Protein AF-A0AAN8IQK7-F1 (afdb_monomer_lite)

Structure (mmCIF, N/CA/C/O backbone):
data_AF-A0AAN8IQK7-F1
#
_entry.id   AF-A0AAN8IQK7-F1
#
loop_
_atom_site.group_PDB
_atom_site.id
_atom_site.type_symbol
_atom_site.label_atom_id
_atom_site.label_alt_id
_atom_site.label_comp_id
_atom_site.label_asym_id
_atom_site.label_entity_id
_atom_site.label_seq_id
_atom_site.pdbx_PDB_ins_code
_atom_site.Cartn_x
_atom_site.Cartn_y
_atom_site.Cartn_z
_atom_site.occupancy
_atom_site.B_iso_or_equiv
_atom_site.auth_seq_id
_atom_site.auth_comp_id
_atom_site.auth_asym_id
_atom_site.auth_atom_id
_atom_site.pdbx_PDB_model_num
ATOM 1 N N . MET A 1 1 ? 8.635 -14.101 -6.576 1.00 54.84 1 MET A N 1
ATOM 2 C CA . MET A 1 1 ? 7.540 -13.429 -5.844 1.00 54.84 1 MET A CA 1
ATOM 3 C C . MET A 1 1 ? 8.179 -12.337 -5.014 1.00 54.84 1 MET A C 1
ATOM 5 O O . MET A 1 1 ? 8.970 -12.651 -4.137 1.00 54.84 1 MET A O 1
ATOM 9 N N . THR A 1 2 ? 7.945 -11.078 -5.363 1.00 63.97 2 THR A N 1
ATOM 10 C CA . THR A 1 2 ? 8.601 -9.941 -4.709 1.00 63.97 2 THR A CA 1
ATOM 11 C C . THR A 1 2 ? 7.609 -9.295 -3.756 1.00 63.97 2 THR A C 1
ATOM 13 O O . THR A 1 2 ? 6.470 -9.032 -4.144 1.00 63.97 2 THR A O 1
ATOM 16 N N . LEU A 1 3 ? 8.017 -9.078 -2.509 1.00 69.50 3 LEU A N 1
ATOM 17 C CA . LEU A 1 3 ? 7.163 -8.509 -1.471 1.00 69.50 3 LEU A CA 1
ATOM 18 C C . LEU A 1 3 ? 7.481 -7.025 -1.304 1.00 69.50 3 LEU A C 1
ATOM 20 O O . LEU A 1 3 ? 8.645 -6.633 -1.301 1.00 69.50 3 LEU A O 1
ATOM 24 N N . LEU A 1 4 ? 6.445 -6.204 -1.154 1.00 75.25 4 LEU A N 1
ATOM 25 C CA . LEU A 1 4 ? 6.586 -4.796 -0.800 1.00 75.25 4 LEU A CA 1
ATOM 26 C C . LEU A 1 4 ? 6.110 -4.614 0.639 1.00 75.25 4 LEU A C 1
ATOM 28 O O . LEU A 1 4 ? 4.931 -4.807 0.932 1.00 75.25 4 LEU A O 1
ATOM 32 N N . SER A 1 5 ? 7.031 -4.244 1.524 1.00 75.56 5 SER A N 1
ATOM 33 C CA . SER A 1 5 ? 6.741 -3.951 2.926 1.00 75.56 5 SER A CA 1
ATOM 34 C C . SER A 1 5 ? 6.710 -2.443 3.140 1.00 75.56 5 SER A C 1
ATOM 36 O O . SER A 1 5 ? 7.651 -1.740 2.773 1.00 75.56 5 SER A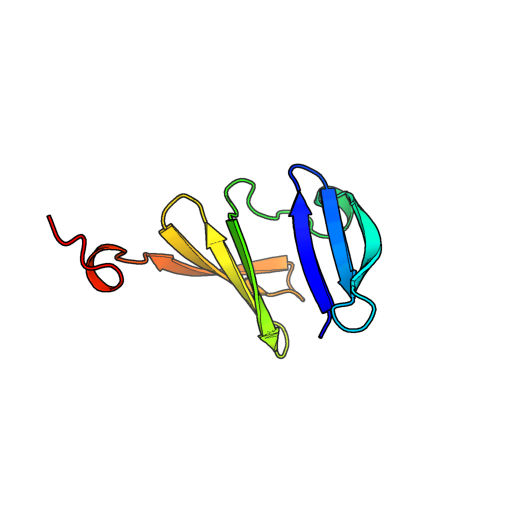 O 1
ATOM 38 N N . LEU A 1 6 ? 5.620 -1.935 3.715 1.00 77.50 6 LEU A N 1
ATOM 39 C CA . LEU A 1 6 ? 5.477 -0.525 4.070 1.00 77.50 6 LEU A CA 1
ATOM 40 C C . LEU A 1 6 ? 5.973 -0.317 5.502 1.00 77.50 6 LEU A C 1
ATOM 42 O O . LEU A 1 6 ? 5.413 -0.871 6.445 1.00 77.50 6 LEU A O 1
ATOM 46 N N . GLN A 1 7 ? 6.997 0.516 5.667 1.00 74.69 7 GLN A N 1
ATOM 47 C CA . GLN A 1 7 ? 7.589 0.852 6.958 1.00 74.69 7 GLN A CA 1
ATOM 48 C C . GLN A 1 7 ? 7.504 2.366 7.182 1.00 74.69 7 GLN A C 1
ATOM 50 O O . GLN A 1 7 ? 8.415 3.132 6.862 1.00 74.69 7 GLN A O 1
ATOM 55 N N . GLY A 1 8 ? 6.366 2.810 7.719 1.00 77.56 8 GLY A N 1
ATOM 56 C CA . GLY A 1 8 ? 6.107 4.227 7.978 1.00 77.56 8 GLY A CA 1
ATOM 57 C C . GLY A 1 8 ? 6.112 5.059 6.692 1.00 77.56 8 GLY A C 1
ATOM 58 O O . GLY A 1 8 ? 5.246 4.890 5.834 1.00 77.56 8 GLY A O 1
ATOM 59 N N . GLU A 1 9 ? 7.076 5.975 6.562 1.00 81.50 9 GLU A N 1
ATOM 60 C CA . GLU A 1 9 ? 7.224 6.825 5.369 1.00 81.50 9 GLU A CA 1
ATOM 61 C C . GLU A 1 9 ? 8.004 6.161 4.220 1.00 81.50 9 GLU A C 1
ATOM 63 O O . GLU A 1 9 ? 8.038 6.704 3.110 1.00 81.50 9 GLU A O 1
ATOM 68 N N . ASN A 1 10 ? 8.590 4.988 4.466 1.00 84.44 10 ASN A N 1
ATOM 69 C CA . ASN A 1 10 ? 9.400 4.248 3.507 1.00 84.44 10 ASN A CA 1
ATOM 70 C C . ASN A 1 10 ? 8.734 2.929 3.109 1.00 84.44 10 ASN A C 1
ATOM 72 O O . ASN A 1 10 ? 7.833 2.426 3.783 1.00 84.44 10 ASN A O 1
ATOM 76 N N . PHE A 1 11 ? 9.205 2.352 2.012 1.00 85.62 11 PHE A N 1
ATOM 77 C CA . PHE A 1 11 ? 8.913 0.984 1.624 1.00 85.62 11 PHE A CA 1
ATOM 78 C C . PHE A 1 11 ? 10.206 0.226 1.354 1.00 85.62 11 PHE A C 1
ATOM 80 O O . PHE A 1 11 ? 11.226 0.807 0.972 1.00 85.62 11 PHE A O 1
ATOM 87 N N . VAL A 1 12 ? 10.129 -1.084 1.541 1.00 86.25 12 VAL A N 1
ATOM 88 C CA . VAL A 1 12 ? 11.201 -2.030 1.261 1.00 86.25 12 VAL A CA 1
ATOM 89 C C . VAL A 1 12 ? 10.681 -3.043 0.254 1.00 86.25 12 VAL A C 1
ATOM 91 O O . VAL A 1 12 ? 9.600 -3.605 0.436 1.00 86.25 12 VAL A O 1
ATOM 94 N N . ILE A 1 13 ? 11.444 -3.268 -0.810 1.00 84.81 13 ILE A N 1
ATOM 95 C CA . ILE A 1 13 ? 11.239 -4.388 -1.722 1.00 84.81 13 ILE A CA 1
ATOM 96 C C . ILE A 1 13 ? 12.105 -5.535 -1.226 1.00 84.81 13 ILE A C 1
ATOM 98 O O . ILE A 1 13 ? 13.311 -5.385 -1.018 1.00 84.81 13 ILE A O 1
ATOM 102 N N . TYR A 1 14 ? 11.460 -6.672 -1.030 1.00 84.56 14 TYR A N 1
ATOM 103 C CA . TYR A 1 14 ? 12.065 -7.868 -0.494 1.00 84.56 14 TYR A CA 1
ATOM 104 C C . TYR A 1 14 ? 11.978 -9.006 -1.504 1.00 84.56 14 TYR A C 1
ATOM 106 O O . TYR A 1 14 ? 10.900 -9.308 -2.034 1.00 84.56 14 TYR A O 1
ATOM 114 N N . ASP A 1 15 ? 13.118 -9.635 -1.765 1.00 82.25 15 ASP A N 1
ATOM 115 C CA . ASP A 1 15 ? 13.190 -10.840 -2.573 1.00 82.25 15 ASP A CA 1
ATOM 116 C C . ASP A 1 15 ? 13.063 -12.069 -1.667 1.00 82.25 15 ASP A C 1
ATOM 118 O O . ASP A 1 15 ? 13.932 -12.349 -0.841 1.00 82.25 15 ASP A O 1
ATOM 122 N N . ALA A 1 16 ? 11.954 -12.794 -1.819 1.00 82.94 16 ALA A N 1
ATOM 123 C CA . ALA A 1 16 ? 11.657 -13.965 -1.001 1.00 82.94 16 ALA A CA 1
ATOM 124 C C . ALA A 1 16 ? 12.545 -15.180 -1.324 1.00 82.94 16 ALA A C 1
ATOM 126 O O . ALA A 1 16 ? 12.648 -16.074 -0.492 1.00 82.94 16 ALA A O 1
ATOM 127 N N . TYR A 1 17 ? 13.175 -15.233 -2.503 1.00 85.00 17 TYR A N 1
ATOM 128 C CA . TYR A 1 17 ? 14.073 -16.331 -2.869 1.00 85.00 17 TYR A CA 1
ATOM 129 C C . TYR A 1 17 ? 15.438 -16.166 -2.193 1.00 85.00 17 TYR A C 1
ATOM 131 O O . TYR A 1 17 ? 15.982 -17.123 -1.649 1.00 85.00 17 TYR A O 1
ATOM 139 N N . TRP A 1 18 ? 15.962 -14.939 -2.175 1.00 86.75 18 TRP A N 1
ATOM 140 C CA . TRP A 1 18 ? 17.254 -14.622 -1.552 1.00 86.75 18 TRP A CA 1
ATOM 141 C C . TRP A 1 18 ? 17.153 -14.218 -0.077 1.00 86.75 18 TRP A C 1
ATOM 143 O O . TRP A 1 18 ? 18.179 -14.006 0.567 1.00 86.75 18 TRP A O 1
ATOM 153 N N . ASN A 1 19 ? 15.935 -14.093 0.457 1.00 84.38 19 ASN A N 1
ATOM 154 C CA . ASN A 1 19 ? 15.663 -13.620 1.814 1.00 84.38 19 ASN A CA 1
ATOM 155 C C . ASN A 1 19 ? 16.323 -12.247 2.098 1.00 84.38 19 ASN A C 1
ATOM 157 O O . ASN A 1 19 ? 16.804 -11.983 3.204 1.00 84.38 19 ASN A O 1
ATOM 161 N N . LEU A 1 20 ? 16.351 -11.364 1.091 1.00 85.25 20 LEU A N 1
ATOM 162 C CA . LEU A 1 20 ? 17.132 -10.123 1.096 1.00 85.25 20 LEU A CA 1
ATOM 163 C C . LEU A 1 20 ? 16.280 -8.905 0.715 1.00 85.25 20 LEU A C 1
ATOM 165 O O . LEU A 1 20 ? 15.500 -8.936 -0.239 1.00 85.25 20 LEU A O 1
ATOM 169 N N . ALA A 1 21 ? 16.480 -7.794 1.431 1.00 84.75 21 ALA A N 1
ATOM 170 C CA . ALA A 1 21 ? 15.958 -6.490 1.037 1.00 84.75 21 ALA A CA 1
ATOM 171 C C . ALA A 1 21 ? 16.779 -5.938 -0.137 1.00 84.75 21 ALA A C 1
ATOM 173 O O . ALA A 1 21 ? 17.948 -5.591 0.021 1.00 84.75 21 ALA A O 1
ATOM 174 N N . THR A 1 22 ? 16.170 -5.867 -1.317 1.00 85.31 22 THR A N 1
ATOM 175 C CA . THR A 1 22 ? 16.846 -5.469 -2.559 1.00 85.31 22 THR A CA 1
ATOM 176 C C . THR A 1 22 ? 16.727 -3.979 -2.849 1.00 85.31 22 THR A C 1
ATOM 178 O O . THR A 1 22 ? 17.551 -3.428 -3.575 1.00 85.31 22 THR A O 1
ATOM 181 N N . PHE A 1 23 ? 15.720 -3.305 -2.286 1.00 85.31 23 PHE A N 1
ATOM 182 C CA . PHE A 1 23 ? 15.516 -1.875 -2.494 1.00 85.31 23 PHE A CA 1
ATOM 183 C C . PHE A 1 23 ? 14.782 -1.228 -1.321 1.00 85.31 23 PHE A C 1
ATOM 185 O O . PHE A 1 23 ? 13.840 -1.803 -0.778 1.00 85.31 23 PHE A O 1
ATOM 192 N N . THR A 1 24 ? 15.161 0.002 -0.978 1.00 86.38 24 THR A N 1
ATOM 193 C CA . THR A 1 24 ? 14.439 0.850 -0.026 1.00 86.38 24 THR A CA 1
ATOM 194 C C . THR A 1 24 ? 14.171 2.217 -0.645 1.00 86.38 24 THR A C 1
ATOM 196 O O . THR A 1 24 ? 15.007 2.778 -1.355 1.00 86.38 24 THR A O 1
ATOM 199 N N . GLY A 1 25 ? 12.982 2.768 -0.411 1.00 84.19 25 GLY A N 1
ATOM 200 C CA . GLY A 1 25 ? 12.601 4.053 -0.989 1.00 84.19 25 GLY A CA 1
ATOM 201 C C . GLY A 1 25 ? 11.502 4.760 -0.210 1.00 84.19 25 GLY A C 1
ATOM 202 O O . GLY A 1 25 ? 10.779 4.151 0.569 1.00 84.19 25 GLY A O 1
ATOM 203 N N . ALA A 1 26 ? 11.359 6.065 -0.438 1.00 84.44 26 ALA A N 1
ATOM 204 C CA . ALA A 1 26 ? 10.307 6.864 0.185 1.00 84.44 26 ALA A CA 1
ATOM 205 C C . ALA A 1 26 ? 8.951 6.622 -0.498 1.00 84.44 26 ALA A C 1
ATOM 207 O O . ALA A 1 26 ? 8.798 6.857 -1.704 1.00 84.44 26 ALA A O 1
ATOM 208 N N . THR A 1 27 ? 7.936 6.235 0.274 1.00 79.81 27 THR A N 1
ATOM 209 C CA . THR A 1 27 ? 6.602 5.871 -0.235 1.00 79.81 27 THR A CA 1
ATOM 210 C C . THR A 1 27 ? 5.935 7.037 -0.968 1.00 79.81 27 THR A C 1
ATOM 212 O O . THR A 1 27 ? 5.355 6.842 -2.032 1.00 79.81 27 THR A O 1
ATOM 215 N N . LYS A 1 28 ? 6.098 8.273 -0.473 1.00 78.44 28 LYS A N 1
ATOM 216 C CA . LYS A 1 28 ? 5.526 9.492 -1.084 1.00 78.44 28 LYS A CA 1
ATOM 217 C C . LYS A 1 28 ? 6.005 9.741 -2.522 1.00 78.44 28 LYS A C 1
ATOM 219 O O . LYS A 1 28 ? 5.265 10.335 -3.300 1.00 78.44 28 LYS A O 1
ATOM 224 N N . ARG A 1 29 ? 7.227 9.311 -2.868 1.00 80.06 29 ARG A N 1
ATOM 225 C CA . ARG A 1 29 ? 7.839 9.560 -4.186 1.00 80.06 29 ARG A CA 1
ATOM 226 C C . ARG A 1 29 ? 7.372 8.557 -5.240 1.00 80.06 29 ARG A C 1
ATOM 228 O O . ARG A 1 29 ? 7.180 8.938 -6.387 1.00 80.06 29 ARG A O 1
ATOM 235 N N . TYR A 1 30 ? 7.191 7.299 -4.845 1.00 76.12 30 TYR A N 1
ATOM 236 C CA . TYR A 1 30 ? 6.835 6.206 -5.758 1.00 76.12 30 TYR A CA 1
ATOM 237 C C . TYR A 1 30 ? 5.330 5.945 -5.822 1.00 76.12 30 TYR A C 1
ATOM 239 O O . TYR A 1 30 ? 4.809 5.561 -6.867 1.00 76.12 30 TYR A O 1
ATOM 247 N N . PHE A 1 31 ? 4.621 6.195 -4.723 1.00 76.69 31 PHE A N 1
ATOM 248 C CA . PHE A 1 31 ? 3.191 5.953 -4.601 1.00 76.69 31 PHE A CA 1
ATOM 249 C C . PHE A 1 31 ? 2.468 7.243 -4.195 1.00 76.69 31 PHE A C 1
ATOM 251 O O . PHE A 1 31 ? 2.058 7.413 -3.040 1.00 76.69 31 PHE A O 1
ATOM 258 N N . PRO A 1 32 ? 2.323 8.199 -5.129 1.00 73.31 32 PRO A N 1
ATOM 259 C CA . PRO A 1 32 ? 1.640 9.447 -4.840 1.00 73.31 32 PRO A CA 1
ATOM 260 C C . PRO A 1 32 ? 0.176 9.175 -4.467 1.00 73.31 32 PRO A C 1
ATOM 262 O O . PRO A 1 32 ? -0.502 8.355 -5.086 1.00 73.31 32 PRO A O 1
ATOM 265 N N . LYS A 1 33 ? -0.321 9.903 -3.457 1.00 75.38 33 LYS A N 1
ATOM 266 C CA . LYS A 1 33 ? -1.704 9.814 -2.941 1.00 75.38 33 LYS A CA 1
ATOM 267 C C . LYS A 1 33 ? -2.075 8.470 -2.301 1.00 75.38 33 LYS A C 1
ATOM 269 O O . LYS A 1 33 ? -3.259 8.149 -2.196 1.00 75.38 33 LYS A O 1
ATOM 274 N N . LEU A 1 34 ? -1.093 7.692 -1.851 1.00 75.69 34 LEU A N 1
ATOM 275 C CA . LEU A 1 34 ? -1.377 6.476 -1.099 1.00 75.69 34 LEU A CA 1
ATOM 276 C C . LEU A 1 34 ? -1.990 6.832 0.278 1.00 75.69 34 LEU A C 1
ATOM 278 O O . LEU A 1 34 ? -1.504 7.760 0.936 1.00 75.69 34 LEU A O 1
ATOM 282 N N . PRO A 1 35 ? -3.064 6.151 0.721 1.00 73.81 35 PRO A N 1
ATOM 283 C CA . PRO A 1 35 ? -3.695 6.439 2.008 1.00 73.81 35 PRO A CA 1
ATOM 284 C C . PRO A 1 35 ? -2.728 6.197 3.181 1.00 73.81 35 PRO A C 1
ATOM 286 O O . PRO A 1 35 ? -2.073 5.162 3.241 1.00 73.81 35 PRO A O 1
ATOM 289 N N . ARG A 1 36 ? -2.640 7.128 4.145 1.00 75.06 36 ARG A N 1
ATOM 290 C CA . ARG A 1 36 ? -1.734 7.001 5.316 1.00 75.06 36 ARG A CA 1
ATOM 291 C C . ARG A 1 36 ? -2.168 5.924 6.318 1.00 75.06 36 ARG A C 1
ATOM 293 O O . ARG A 1 36 ? -1.382 5.475 7.140 1.00 75.06 36 ARG A O 1
ATOM 300 N N . ASN A 1 37 ? -3.435 5.543 6.275 1.00 79.12 37 ASN A N 1
ATOM 301 C CA . ASN A 1 37 ? -4.093 4.576 7.150 1.00 79.12 37 ASN A CA 1
ATOM 302 C C . ASN A 1 37 ? -3.990 3.135 6.631 1.00 79.12 37 ASN A C 1
ATOM 304 O O . ASN A 1 37 ? -4.824 2.301 6.973 1.00 79.12 37 ASN A O 1
ATOM 308 N N . LEU A 1 38 ? -3.014 2.851 5.776 1.00 81.25 38 LEU A N 1
ATOM 309 C CA . LEU A 1 38 ? -2.910 1.586 5.074 1.00 81.25 38 LEU A CA 1
ATOM 310 C C . LEU A 1 38 ? -2.083 0.580 5.886 1.00 81.25 38 LEU A C 1
ATOM 312 O O . LEU A 1 38 ? -1.020 0.912 6.403 1.00 81.25 38 LEU A O 1
ATOM 316 N N . LEU A 1 39 ? -2.614 -0.632 6.028 1.00 82.50 39 LEU A N 1
ATOM 317 C CA . LEU A 1 39 ? -1.998 -1.741 6.760 1.00 82.50 39 LEU A CA 1
ATOM 318 C C . LEU A 1 39 ? -1.315 -2.739 5.826 1.00 82.50 39 LEU A C 1
ATOM 320 O O . LEU A 1 39 ? -0.287 -3.301 6.183 1.00 82.50 39 LEU A O 1
ATOM 324 N N . GLY A 1 40 ? -1.865 -2.952 4.631 1.00 78.44 40 GLY A N 1
ATOM 325 C CA . GLY A 1 40 ? -1.306 -3.903 3.676 1.00 78.44 40 GLY A CA 1
ATOM 326 C C . GLY A 1 40 ? -1.832 -3.698 2.263 1.00 78.44 40 GLY A C 1
ATOM 327 O O . GLY A 1 40 ? -2.927 -3.166 2.067 1.00 78.44 40 GLY A O 1
ATOM 328 N N . ILE A 1 41 ? -1.037 -4.113 1.278 1.00 82.25 41 ILE A N 1
ATOM 329 C CA . ILE A 1 41 ? -1.389 -4.077 -0.144 1.00 82.25 41 ILE A CA 1
ATOM 330 C C . ILE A 1 41 ? -1.225 -5.481 -0.710 1.00 82.25 41 ILE A C 1
ATOM 332 O O . ILE A 1 41 ? -0.205 -6.126 -0.482 1.00 82.25 41 ILE A O 1
ATOM 336 N N . ILE A 1 42 ? -2.207 -5.927 -1.484 1.00 82.69 42 ILE A N 1
ATOM 337 C CA . ILE A 1 42 ? -2.138 -7.162 -2.258 1.00 82.69 42 ILE A CA 1
ATOM 338 C C . ILE A 1 42 ? -2.229 -6.793 -3.735 1.00 82.69 42 ILE A C 1
ATOM 340 O O . ILE A 1 42 ? -3.167 -6.122 -4.172 1.00 82.69 42 ILE A O 1
ATOM 344 N N . TYR A 1 43 ? -1.249 -7.236 -4.516 1.00 79.94 43 TYR A N 1
ATOM 345 C CA . TYR A 1 43 ? -1.299 -7.132 -5.967 1.00 79.94 43 TYR A CA 1
ATOM 346 C C . TYR A 1 43 ? -2.004 -8.366 -6.532 1.00 79.94 43 TYR A C 1
ATOM 348 O O . TYR A 1 43 ? -1.481 -9.473 -6.454 1.00 79.94 43 TYR A O 1
ATOM 356 N N . THR A 1 44 ? -3.199 -8.173 -7.087 1.00 71.56 44 THR A N 1
ATOM 357 C CA . THR A 1 44 ? -4.039 -9.259 -7.619 1.00 71.56 44 THR A CA 1
ATOM 358 C C . THR A 1 44 ? -3.858 -9.489 -9.122 1.00 71.56 44 THR A C 1
ATOM 360 O O . THR A 1 44 ? -4.571 -10.297 -9.708 1.00 71.56 44 THR A O 1
ATOM 363 N N . GLY A 1 45 ? -2.885 -8.818 -9.748 1.00 68.06 45 GLY A N 1
ATOM 364 C CA . GLY A 1 45 ? -2.608 -8.923 -11.180 1.00 68.06 45 GLY A CA 1
ATOM 365 C C . GLY A 1 45 ? -3.264 -7.818 -12.014 1.00 68.06 45 GLY A C 1
ATOM 366 O O . GLY A 1 45 ? -4.272 -7.215 -11.645 1.00 68.06 45 GLY A O 1
ATOM 367 N N . GLY A 1 46 ? -2.652 -7.514 -13.161 1.00 82.00 46 GLY A N 1
ATOM 368 C CA . GLY A 1 46 ? -3.113 -6.467 -14.072 1.00 82.00 46 GLY A CA 1
ATOM 369 C C . GLY A 1 46 ? -2.868 -5.053 -13.535 1.00 82.00 46 GLY A C 1
ATOM 370 O O . GLY A 1 46 ? -1.747 -4.700 -13.170 1.00 82.00 46 GLY A O 1
ATOM 371 N N . ASN A 1 47 ? -3.918 -4.226 -13.514 1.00 83.56 47 ASN A N 1
ATOM 372 C CA . ASN A 1 47 ? -3.844 -2.804 -13.140 1.00 83.56 47 ASN A CA 1
ATOM 373 C C . ASN A 1 47 ? -4.478 -2.494 -11.776 1.00 83.56 47 ASN A C 1
ATOM 375 O O . ASN A 1 47 ? -4.634 -1.318 -11.437 1.00 83.56 47 ASN A O 1
ATOM 379 N N . THR A 1 48 ? -4.889 -3.512 -11.020 1.00 83.31 48 THR A N 1
ATOM 380 C CA . THR A 1 48 ? -5.601 -3.352 -9.749 1.00 83.31 48 THR A CA 1
ATOM 381 C C . THR A 1 48 ? -4.769 -3.843 -8.574 1.00 83.31 48 THR A C 1
ATOM 383 O O . THR A 1 48 ? -4.097 -4.866 -8.645 1.00 83.31 48 THR A O 1
ATOM 386 N N . MET A 1 49 ? -4.834 -3.097 -7.479 1.00 84.38 49 MET A N 1
ATOM 387 C CA . MET A 1 49 ? -4.249 -3.428 -6.187 1.00 84.38 49 MET A CA 1
ATOM 388 C C . MET A 1 49 ? -5.356 -3.382 -5.143 1.00 84.38 49 MET A C 1
ATOM 390 O O . MET A 1 49 ? -6.178 -2.467 -5.153 1.00 84.38 49 MET A O 1
ATOM 394 N N . LEU A 1 50 ? -5.374 -4.345 -4.233 1.00 86.50 50 LEU A N 1
ATOM 395 C CA . LEU A 1 50 ? -6.237 -4.315 -3.061 1.00 86.50 50 LEU A CA 1
ATOM 396 C C . LEU A 1 50 ? -5.464 -3.700 -1.904 1.00 86.50 50 LEU A C 1
ATOM 398 O O . LEU A 1 50 ? -4.328 -4.078 -1.636 1.00 86.50 50 LEU A O 1
ATOM 402 N N . MET A 1 51 ? -6.074 -2.740 -1.228 1.00 86.00 51 MET A N 1
ATOM 403 C CA . MET A 1 51 ? -5.475 -2.002 -0.126 1.00 86.00 51 MET A CA 1
ATOM 404 C C . MET A 1 51 ? -6.320 -2.195 1.124 1.00 86.00 51 MET A C 1
ATOM 406 O O . MET A 1 51 ? -7.497 -1.845 1.120 1.00 86.00 51 MET A O 1
ATOM 410 N N . TYR A 1 52 ? -5.726 -2.712 2.193 1.00 86.25 52 TYR A N 1
ATOM 411 C CA . TYR A 1 52 ? -6.391 -2.876 3.480 1.00 86.25 52 TYR A CA 1
ATOM 412 C C . TYR A 1 52 ? -6.047 -1.714 4.411 1.00 86.25 52 TYR A C 1
ATOM 414 O O . TYR A 1 52 ? -4.873 -1.363 4.559 1.00 86.25 52 TYR A O 1
ATOM 422 N N . THR A 1 53 ? -7.056 -1.104 5.032 1.00 85.88 53 THR A N 1
ATOM 423 C CA . THR A 1 53 ? -6.879 0.050 5.925 1.00 85.88 53 THR A CA 1
ATOM 424 C C . THR A 1 53 ? -7.145 -0.276 7.393 1.00 85.88 53 THR A C 1
ATOM 426 O O . THR A 1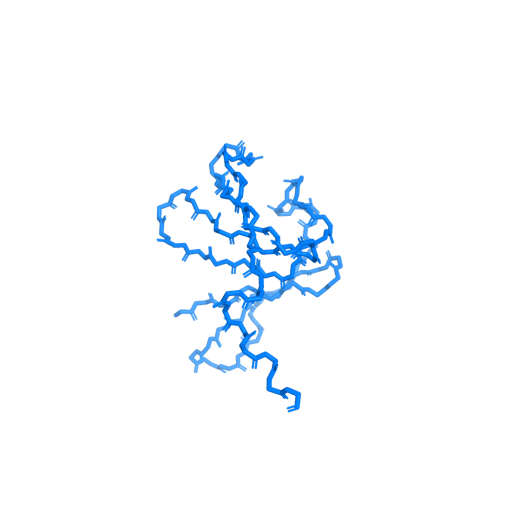 53 ? -7.822 -1.246 7.720 1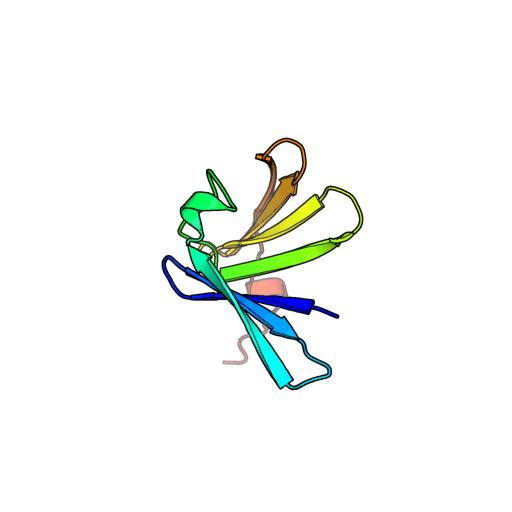.00 85.88 53 THR A O 1
ATOM 429 N N . LYS A 1 54 ? -6.654 0.589 8.290 1.00 83.75 54 LYS A N 1
ATOM 430 C CA . LYS A 1 54 ? -6.902 0.534 9.743 1.00 83.75 54 LYS A CA 1
ATOM 431 C C . LYS A 1 54 ? -8.380 0.658 10.129 1.00 83.75 54 LYS A C 1
ATOM 433 O O . LYS A 1 54 ? -8.735 0.323 11.249 1.00 83.75 54 LYS A O 1
ATOM 438 N N . GLN A 1 55 ? -9.227 1.156 9.231 1.00 84.50 55 GLN A N 1
ATOM 439 C CA . GLN A 1 55 ? -10.676 1.279 9.413 1.00 84.50 55 GLN A CA 1
ATOM 440 C C . GLN A 1 55 ? -11.416 0.023 8.952 1.00 84.50 55 GLN A C 1
ATOM 442 O O . GLN A 1 55 ? -12.634 0.052 8.805 1.00 84.50 55 GLN A O 1
ATOM 447 N N . ASN A 1 56 ? -10.690 -1.069 8.706 1.00 84.75 56 ASN A N 1
ATOM 448 C CA . ASN A 1 56 ? -11.250 -2.333 8.253 1.00 84.75 56 ASN A CA 1
ATOM 449 C C . ASN A 1 56 ? -11.983 -2.172 6.918 1.00 84.75 56 ASN A C 1
ATOM 451 O O . ASN A 1 56 ? -13.056 -2.727 6.706 1.00 84.75 56 ASN A O 1
ATOM 455 N N . THR A 1 57 ? -11.422 -1.380 6.003 1.00 86.88 57 THR A N 1
ATOM 456 C CA . THR A 1 57 ? -11.950 -1.252 4.641 1.00 86.88 57 THR A CA 1
ATOM 457 C C . THR A 1 57 ? -10.939 -1.767 3.631 1.00 86.88 57 THR A C 1
ATOM 459 O O . THR A 1 57 ? -9.735 -1.517 3.756 1.00 86.88 57 THR A O 1
ATOM 462 N N . ILE A 1 58 ? -11.431 -2.496 2.628 1.00 88.19 58 ILE A N 1
ATOM 463 C CA . ILE A 1 58 ? -10.664 -2.861 1.438 1.00 88.19 58 ILE A CA 1
ATOM 464 C C . ILE A 1 58 ? -10.948 -1.818 0.367 1.00 88.19 58 ILE A C 1
ATOM 466 O O . ILE A 1 58 ? -12.092 -1.612 -0.034 1.00 88.19 58 ILE A O 1
ATOM 470 N N . LYS A 1 59 ? -9.899 -1.185 -0.144 1.00 88.50 59 LYS A N 1
ATOM 471 C CA . LYS A 1 59 ? -9.974 -0.248 -1.263 1.00 88.50 59 LYS A CA 1
ATOM 472 C C . LYS A 1 59 ? -9.361 -0.891 -2.500 1.00 88.50 59 LYS A C 1
ATOM 474 O O . LYS A 1 59 ? -8.232 -1.376 -2.458 1.00 88.50 59 LYS A O 1
ATOM 479 N N . VAL A 1 60 ? -10.090 -0.872 -3.610 1.00 87.56 60 VAL A N 1
ATOM 480 C CA . VAL A 1 60 ? -9.587 -1.296 -4.920 1.00 87.56 60 VAL A CA 1
ATOM 481 C C . VAL A 1 60 ? -8.905 -0.100 -5.567 1.00 87.56 60 VAL A C 1
ATOM 483 O O . VAL A 1 60 ? -9.556 0.873 -5.943 1.00 87.56 60 VAL A O 1
ATOM 486 N N . TYR A 1 61 ? -7.589 -0.155 -5.700 1.00 84.75 61 TYR A N 1
ATOM 487 C CA . TYR A 1 61 ? -6.764 0.897 -6.276 1.00 84.75 61 TYR A CA 1
ATOM 488 C C . TYR A 1 61 ? -6.341 0.553 -7.702 1.00 84.75 61 TYR A C 1
ATOM 490 O O . TYR A 1 61 ? -5.897 -0.557 -7.979 1.00 84.75 61 TYR A O 1
ATOM 498 N N . ASN A 1 62 ? -6.444 1.514 -8.618 1.00 85.38 62 ASN A N 1
ATOM 499 C CA . ASN A 1 62 ? -5.936 1.381 -9.976 1.00 85.38 62 ASN A CA 1
ATOM 500 C C . ASN A 1 62 ? -4.513 1.943 -10.069 1.00 85.38 62 ASN A C 1
ATOM 502 O O . ASN A 1 62 ? -4.326 3.159 -9.982 1.00 85.38 62 ASN A O 1
ATOM 506 N N . ALA A 1 63 ? -3.538 1.071 -10.316 1.00 77.88 63 ALA A N 1
ATOM 507 C CA . ALA A 1 63 ? -2.121 1.421 -10.384 1.00 77.88 63 ALA A CA 1
ATOM 508 C C . ALA A 1 63 ? -1.748 2.274 -11.611 1.00 77.88 63 ALA A C 1
ATOM 510 O O . ALA A 1 63 ? -0.781 3.024 -11.549 1.00 77.88 63 ALA A O 1
ATOM 511 N N . ARG A 1 64 ? -2.521 2.220 -12.710 1.00 82.25 64 ARG A N 1
ATOM 512 C CA . ARG A 1 64 ? -2.295 3.075 -13.897 1.00 82.25 64 ARG A CA 1
ATOM 513 C C . ARG A 1 64 ? -2.854 4.483 -13.730 1.00 82.25 64 ARG A C 1
ATOM 515 O O . ARG A 1 64 ? -2.263 5.445 -14.202 1.00 82.25 64 ARG A O 1
ATOM 522 N N . LYS A 1 65 ? -4.041 4.595 -13.129 1.00 83.12 65 LYS A N 1
ATOM 523 C CA . LYS A 1 65 ? -4.769 5.869 -12.977 1.00 83.12 65 LYS A CA 1
ATOM 524 C C . LYS A 1 65 ? -4.513 6.549 -11.628 1.00 83.12 65 LYS A C 1
ATOM 526 O O . LYS A 1 65 ? -5.090 7.602 -11.375 1.00 83.12 65 LYS A O 1
ATOM 531 N N . TYR A 1 66 ? -3.703 5.931 -10.768 1.00 78.44 66 TYR A N 1
ATOM 532 C CA . TYR A 1 66 ? -3.367 6.380 -9.417 1.00 78.44 66 TYR A CA 1
ATOM 533 C C . TYR A 1 66 ? -4.587 6.786 -8.571 1.00 78.44 66 TYR A C 1
ATOM 535 O O . TYR A 1 66 ? -4.572 7.805 -7.876 1.00 78.44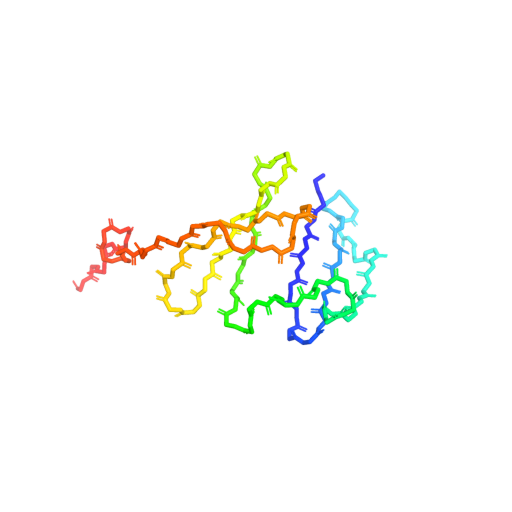 66 TYR A O 1
ATOM 543 N N . ARG A 1 67 ? -5.678 6.013 -8.658 1.00 82.00 67 ARG A N 1
ATOM 544 C CA . ARG A 1 67 ? -6.958 6.341 -8.007 1.00 82.00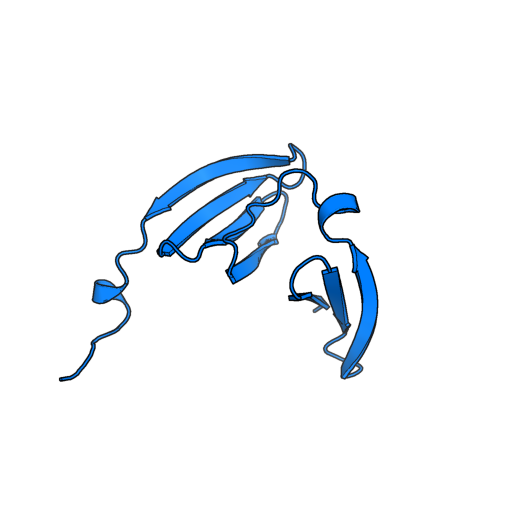 67 ARG A CA 1
ATOM 545 C C . ARG A 1 67 ? -7.642 5.123 -7.406 1.00 82.00 67 ARG A C 1
ATOM 547 O O . ARG A 1 67 ? -7.534 4.021 -7.941 1.00 82.00 67 ARG A O 1
ATOM 554 N N . ILE A 1 68 ? -8.414 5.352 -6.350 1.00 84.06 68 ILE A N 1
ATOM 555 C CA . ILE A 1 68 ? -9.326 4.357 -5.782 1.00 84.06 68 ILE A CA 1
ATOM 556 C C . ILE A 1 68 ? -10.536 4.237 -6.717 1.00 84.06 68 ILE A C 1
ATOM 558 O O . ILE A 1 68 ? -11.099 5.245 -7.143 1.00 84.06 68 ILE A O 1
ATOM 562 N N . LEU A 1 69 ? -10.887 3.010 -7.089 1.00 86.00 69 LEU A N 1
ATOM 563 C CA . LEU A 1 69 ? -12.057 2.693 -7.905 1.00 86.00 69 LEU A CA 1
ATOM 564 C C . LEU A 1 69 ? -13.272 2.401 -7.030 1.00 86.00 69 LEU A C 1
ATOM 566 O O . LEU A 1 69 ? -14.356 2.895 -7.316 1.00 86.00 69 LEU A O 1
ATOM 570 N N . GLN A 1 70 ? -13.080 1.585 -5.993 1.00 85.62 70 GLN A N 1
ATOM 571 C CA . GLN A 1 70 ? -14.141 1.069 -5.130 1.00 85.62 70 GLN A CA 1
ATOM 572 C C . GLN A 1 70 ? -13.625 0.905 -3.701 1.00 85.62 70 GLN A C 1
ATOM 574 O O . GLN A 1 70 ? -12.427 0.701 -3.482 1.00 85.62 70 GLN A O 1
ATOM 579 N N . GLU A 1 71 ? -14.538 0.979 -2.741 1.00 88.19 71 GLU A N 1
ATOM 580 C CA . GLU A 1 71 ? -14.274 0.757 -1.324 1.00 88.19 71 GLU A CA 1
ATOM 581 C C . GLU A 1 71 ? -15.331 -0.190 -0.757 1.00 88.19 71 GLU A C 1
ATOM 583 O O . GLU A 1 71 ? -16.525 0.002 -0.976 1.00 88.19 71 GLU A O 1
ATOM 588 N N . TYR A 1 72 ? -14.868 -1.209 -0.040 1.00 86.88 72 TYR A N 1
ATOM 589 C CA . TYR A 1 72 ? -15.686 -2.241 0.576 1.00 86.88 72 TYR A CA 1
ATOM 590 C C . TYR A 1 72 ? -15.421 -2.263 2.084 1.00 86.88 72 TYR A C 1
ATOM 592 O O . TYR A 1 72 ? -14.277 -2.493 2.493 1.00 86.88 72 TYR A O 1
ATOM 600 N N . PRO A 1 73 ? -16.436 -2.028 2.929 1.00 86.38 73 PRO A N 1
ATOM 601 C CA . PRO A 1 73 ? -16.290 -2.220 4.364 1.00 86.38 73 PRO A CA 1
ATOM 602 C C . PRO A 1 73 ? -16.172 -3.718 4.675 1.00 86.38 73 PRO A C 1
ATOM 604 O O . PRO A 1 73 ? -17.018 -4.509 4.256 1.00 86.38 73 PRO A O 1
ATOM 607 N N . LEU A 1 74 ? -15.135 -4.119 5.413 1.00 83.12 74 LEU A N 1
ATOM 608 C CA . LEU A 1 74 ? -15.024 -5.475 5.945 1.00 83.12 74 LEU A CA 1
ATOM 609 C C . LEU A 1 74 ? -15.740 -5.554 7.286 1.00 83.12 74 LEU A C 1
ATOM 611 O O . LEU A 1 74 ? -15.404 -4.858 8.246 1.00 83.12 74 LEU A O 1
ATOM 615 N N . LYS A 1 75 ? -16.687 -6.478 7.375 1.00 81.00 75 LYS A N 1
ATOM 616 C CA . LYS A 1 75 ? -17.293 -6.867 8.642 1.00 81.00 75 LYS A CA 1
ATOM 617 C C . LYS A 1 75 ? -16.387 -7.883 9.330 1.00 81.00 75 LYS A C 1
ATOM 619 O O . LYS A 1 75 ? -16.558 -9.080 9.156 1.00 81.00 75 LYS A O 1
ATOM 624 N N . ILE A 1 76 ? -15.409 -7.407 10.098 1.00 76.62 76 ILE A N 1
ATOM 625 C CA . ILE A 1 76 ? -14.427 -8.263 10.798 1.00 76.62 76 ILE A CA 1
ATOM 626 C C . ILE A 1 76 ? -15.092 -9.387 11.599 1.00 76.62 76 ILE A C 1
ATOM 628 O O . ILE A 1 76 ? -14.593 -10.508 11.590 1.00 76.62 76 ILE A O 1
ATOM 632 N N . ASN A 1 77 ? -16.240 -9.105 12.216 1.00 76.44 77 ASN A N 1
ATOM 633 C CA . ASN A 1 77 ? -17.003 -10.069 13.010 1.00 76.44 77 ASN A CA 1
ATOM 634 C C . ASN A 1 77 ? -17.467 -11.302 12.212 1.00 76.44 77 ASN A C 1
ATOM 636 O O . ASN A 1 77 ? -17.749 -12.330 12.813 1.00 76.44 77 ASN A O 1
ATOM 640 N N . GLU A 1 78 ? -17.564 -11.219 10.880 1.00 76.12 78 GLU A N 1
ATOM 641 C CA . GLU A 1 78 ? -17.905 -12.366 10.024 1.00 76.12 78 GLU A CA 1
ATOM 642 C C . GLU A 1 78 ? -16.683 -13.262 9.737 1.00 76.12 78 GLU A C 1
ATOM 644 O O . GLU A 1 78 ? -16.847 -14.431 9.404 1.00 76.12 78 GLU A O 1
ATOM 649 N N . TYR A 1 79 ? -15.459 -12.737 9.878 1.00 73.50 79 TYR A N 1
ATOM 650 C CA . TYR A 1 79 ? -14.214 -13.451 9.557 1.00 73.50 79 TYR A CA 1
ATOM 651 C C . TYR A 1 79 ? -13.493 -13.991 10.790 1.00 73.50 79 TYR A C 1
ATOM 653 O O . TYR A 1 79 ? -12.821 -15.018 10.713 1.00 73.50 79 TYR A O 1
ATOM 661 N N . PHE A 1 80 ? -13.618 -13.304 11.923 1.00 73.50 80 PHE A N 1
ATOM 662 C CA . PHE A 1 80 ? -13.007 -13.706 13.180 1.00 73.50 80 PHE A CA 1
ATOM 663 C C . PHE A 1 80 ? -14.111 -14.018 14.181 1.00 73.50 80 PHE A C 1
ATOM 665 O O . PHE A 1 80 ? -14.783 -13.120 14.686 1.00 73.50 80 PHE A O 1
ATOM 672 N N . GLY A 1 81 ? -14.284 -15.303 14.484 1.00 67.31 81 GLY A N 1
ATOM 673 C CA . GLY A 1 81 ? -15.020 -15.713 15.668 1.00 67.31 81 GLY A CA 1
ATOM 674 C C . GLY A 1 81 ? -14.173 -15.376 16.885 1.00 67.31 81 GLY A C 1
ATOM 675 O O . GLY A 1 81 ? -13.295 -16.154 17.250 1.00 67.31 81 GLY A O 1
ATOM 676 N N . CYS A 1 82 ? -14.391 -14.209 17.490 1.00 64.69 82 CYS A N 1
ATOM 677 C CA . CYS A 1 82 ? -13.897 -13.954 18.838 1.00 64.69 82 CYS A CA 1
ATOM 678 C C . CYS A 1 82 ? -14.622 -14.932 19.772 1.00 64.69 82 CYS A C 1
ATOM 680 O O . CYS A 1 82 ? -15.726 -14.649 20.232 1.00 64.69 82 CYS A O 1
ATOM 682 N N . LEU A 1 83 ? -14.035 -16.115 19.971 1.00 59.75 83 LEU A N 1
ATOM 683 C CA . LEU A 1 83 ? -14.442 -17.059 21.004 1.00 59.75 83 LEU A CA 1
ATOM 684 C C . LEU A 1 83 ? -14.113 -16.388 22.342 1.00 59.75 83 LEU A C 1
ATOM 686 O O . LEU A 1 83 ? -12.943 -16.291 22.709 1.00 59.75 83 LEU A O 1
ATOM 690 N N . LEU A 1 84 ? -15.143 -15.822 22.973 1.00 56.34 84 LEU A N 1
ATOM 691 C CA . LEU A 1 84 ? -15.106 -15.375 24.365 1.00 56.34 84 LEU A CA 1
ATOM 692 C C . LEU A 1 84 ? -14.967 -16.579 25.297 1.00 56.34 84 LEU A C 1
ATOM 694 O O . LEU A 1 84 ? -15.641 -17.600 25.025 1.00 56.34 84 LEU A O 1
#

Foldseek 3Di:
DWDWADDQQKIFIADPVVRDGPDIDGCCVQQPPDDNQWDDWDDPDDQWIWTAGPQQKTWIAGNVVSDTDDIGHDPVCVVDDPPD

Sequence (84 aa):
MTLLSLQGENFVIYDAYWNLATFTGATKRYFPKLPRNLLGIIYTGGNTMLMYTKQNT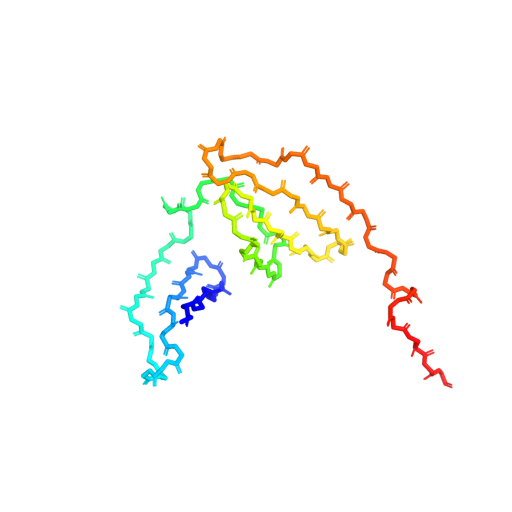IKVYNARKYRILQEYPLKINEYFGCLL

Organism: Trichostrongylus colubriformis (NCBI:txid6319)

Radius of gyration: 14.53 Å; chains: 1; bounding box: 35×27×38 Å

pLDDT: mean 80.05, std 7.1, range [54.84, 88.5]

Secondary structure (DSSP, 8-state):
-EEEEEETTEEEEEETTTTEEEEEEEHHHHSTT--TTEEEEEE-STTEEEEEETTSEEEEEETTTTEEEEEEE--HHHH-----